Protein AF-A0AAV3UPM1-F1 (afdb_monomer_lite)

Foldseek 3Di:
DDPPDPPDDPVVVVVVPPPPDDDDQAALVRLLVLVVVVCPVVDDPPPDDPCQSSVLSHVCRVPTSDNVSSVVSSVVVSVVD

Secondary structure (DSSP, 8-state):
---------HHHHHHH-------PPPPHHHHHHHHHHHHHHHS-TTSS-TTHHHHHHHHHHHHT--HHHHHHHHHHHHH--

Structure (mmCIF, N/CA/C/O backbone):
data_AF-A0AAV3UPM1-F1
#
_entry.id   AF-A0AAV3UPM1-F1
#
loop_
_atom_site.group_PDB
_atom_site.id
_atom_site.type_symbol
_atom_site.label_atom_id
_atom_site.label_alt_id
_atom_site.label_comp_id
_atom_site.label_asym_id
_atom_site.label_entity_id
_atom_site.label_seq_id
_atom_site.pdbx_PDB_ins_code
_atom_site.Cartn_x
_atom_site.Cartn_y
_atom_site.Cartn_z
_atom_site.occupancy
_atom_site.B_iso_or_equiv
_atom_site.auth_seq_id
_atom_site.auth_comp_id
_atom_site.auth_asym_id
_atom_site.auth_atom_id
_atom_site.pdbx_PDB_model_num
ATOM 1 N N . MET A 1 1 ? 12.483 7.400 -12.090 1.00 37.38 1 MET A N 1
ATOM 2 C CA . MET A 1 1 ? 13.564 8.254 -12.632 1.00 37.38 1 MET A CA 1
ATOM 3 C C . MET A 1 1 ? 14.544 8.616 -11.511 1.00 37.38 1 MET A C 1
ATOM 5 O O . MET A 1 1 ? 14.443 9.686 -10.931 1.00 37.38 1 MET A O 1
ATOM 9 N N . ILE A 1 2 ? 15.467 7.717 -11.152 1.00 36.81 2 ILE A N 1
ATOM 10 C CA . ILE A 1 2 ? 16.625 8.063 -10.307 1.00 36.81 2 ILE A CA 1
ATOM 11 C C . ILE A 1 2 ? 17.856 7.472 -10.989 1.00 36.81 2 ILE A C 1
ATOM 13 O O . ILE A 1 2 ? 18.398 6.463 -10.566 1.00 36.81 2 ILE A O 1
ATOM 17 N N . SER A 1 3 ? 18.264 8.096 -12.092 1.00 38.72 3 SER A N 1
ATOM 18 C CA . SER A 1 3 ? 19.613 7.922 -12.619 1.00 38.72 3 SER A CA 1
ATOM 19 C C . SER A 1 3 ? 20.403 9.146 -12.173 1.00 38.72 3 SER A C 1
ATOM 21 O O . SER A 1 3 ? 20.372 10.202 -12.802 1.00 38.72 3 SER A O 1
ATOM 23 N N . ARG A 1 4 ? 21.018 9.050 -10.992 1.00 44.84 4 ARG A N 1
ATOM 24 C CA . ARG A 1 4 ? 22.069 9.978 -10.573 1.00 44.84 4 ARG A CA 1
ATOM 25 C C . ARG A 1 4 ? 23.370 9.214 -10.745 1.00 44.84 4 ARG A C 1
ATOM 27 O O . ARG A 1 4 ? 23.725 8.390 -9.914 1.00 44.84 4 ARG A O 1
ATOM 34 N N . PHE A 1 5 ? 23.989 9.447 -11.895 1.00 48.06 5 PHE A N 1
ATOM 35 C CA . PHE A 1 5 ? 25.207 8.809 -12.372 1.00 48.06 5 PHE A CA 1
ATOM 36 C C . PHE A 1 5 ? 26.322 8.948 -11.322 1.00 48.06 5 PHE A C 1
ATOM 38 O O . PHE A 1 5 ? 26.942 10.002 -11.187 1.00 48.06 5 PHE A O 1
ATOM 45 N N . VAL A 1 6 ? 26.569 7.890 -10.552 1.00 54.69 6 VAL A N 1
ATOM 46 C CA . VAL A 1 6 ? 27.848 7.722 -9.863 1.00 54.69 6 VAL A CA 1
ATOM 47 C C . VAL A 1 6 ? 28.830 7.308 -10.954 1.00 54.69 6 VAL A C 1
ATOM 49 O O . VAL A 1 6 ? 28.691 6.236 -11.541 1.00 54.69 6 VAL A O 1
ATOM 52 N N . ILE A 1 7 ? 29.796 8.164 -11.285 1.00 59.59 7 ILE A N 1
ATOM 53 C CA . ILE A 1 7 ? 30.879 7.790 -12.201 1.00 59.59 7 ILE A CA 1
ATOM 54 C C . ILE A 1 7 ? 31.780 6.802 -11.447 1.00 59.59 7 ILE A C 1
ATOM 56 O O . ILE A 1 7 ? 32.698 7.193 -10.731 1.00 59.59 7 ILE A O 1
ATOM 60 N N . LEU A 1 8 ? 31.468 5.511 -11.553 1.00 65.75 8 LEU A N 1
ATOM 61 C CA . LEU A 1 8 ? 32.284 4.423 -11.020 1.00 65.75 8 LEU A CA 1
ATOM 62 C C . LEU A 1 8 ? 33.450 4.138 -11.973 1.00 65.75 8 LEU A C 1
ATOM 64 O O . LEU A 1 8 ? 33.256 3.958 -13.176 1.00 65.75 8 LEU A O 1
ATOM 68 N N . ASN A 1 9 ? 34.667 4.101 -11.425 1.00 67.19 9 ASN A N 1
ATOM 69 C CA . ASN A 1 9 ? 35.880 3.721 -12.153 1.00 67.19 9 ASN A CA 1
ATOM 70 C C . ASN A 1 9 ? 35.748 2.276 -12.684 1.00 67.19 9 ASN A C 1
ATOM 72 O O . ASN A 1 9 ? 35.117 1.439 -12.037 1.00 67.19 9 ASN A O 1
ATOM 76 N N . ALA A 1 10 ? 36.361 1.971 -13.831 1.00 67.81 10 ALA A N 1
ATOM 77 C CA . ALA A 1 10 ? 36.224 0.710 -14.569 1.00 67.81 10 ALA A CA 1
ATOM 78 C C . ALA A 1 10 ? 36.423 -0.551 -13.704 1.00 67.81 10 ALA A C 1
ATOM 80 O O . ALA A 1 10 ? 35.706 -1.527 -13.875 1.00 67.81 10 ALA A O 1
ATOM 81 N N . ARG A 1 11 ? 37.322 -0.506 -12.710 1.00 66.62 11 ARG A N 1
ATOM 82 C CA . ARG A 1 11 ? 37.561 -1.623 -11.773 1.00 66.62 11 ARG A CA 1
ATOM 83 C C . ARG A 1 11 ? 36.406 -1.890 -10.805 1.00 66.62 11 ARG A C 1
ATOM 85 O O . ARG A 1 11 ? 36.238 -3.016 -10.358 1.00 66.62 11 ARG A O 1
ATOM 92 N N . VAL A 1 12 ? 35.635 -0.860 -10.452 1.00 62.91 12 VAL A N 1
ATOM 93 C CA . VAL A 1 12 ? 34.503 -1.006 -9.525 1.00 62.91 12 VAL A CA 1
ATOM 94 C C . VAL A 1 12 ? 33.282 -1.553 -10.255 1.00 62.91 12 VAL A C 1
ATOM 96 O O . VAL A 1 12 ? 32.577 -2.372 -9.686 1.00 62.91 12 VAL A O 1
ATOM 99 N N . LYS A 1 13 ? 33.078 -1.178 -11.526 1.00 61.88 13 LYS A N 1
ATOM 100 C CA . LYS A 1 13 ? 32.055 -1.801 -12.382 1.00 61.88 13 LYS A CA 1
ATOM 101 C C . LYS A 1 13 ? 32.320 -3.291 -12.616 1.00 61.88 13 LYS A C 1
ATOM 103 O O . LYS A 1 13 ? 31.395 -4.085 -12.532 1.00 61.88 13 LYS A O 1
ATOM 108 N N . ASP A 1 14 ? 33.582 -3.663 -12.837 1.00 62.25 14 ASP A N 1
ATOM 109 C CA . ASP A 1 14 ? 33.985 -5.054 -13.099 1.00 62.25 14 ASP A CA 1
ATOM 110 C C . ASP A 1 14 ? 33.786 -5.964 -11.872 1.00 62.25 14 ASP A C 1
ATOM 112 O O . ASP A 1 14 ? 33.362 -7.108 -11.993 1.00 62.25 14 ASP A O 1
ATOM 116 N N . SER A 1 15 ? 33.995 -5.430 -10.661 1.00 62.56 15 SER A N 1
ATOM 117 C CA . SER A 1 15 ? 33.708 -6.153 -9.414 1.00 62.56 15 SER A CA 1
ATOM 118 C C . SER A 1 15 ? 32.226 -6.154 -9.014 1.00 62.56 15 SER A C 1
ATOM 120 O O . SER A 1 15 ? 31.858 -6.944 -8.145 1.00 62.56 15 SER A O 1
ATOM 122 N N . LEU A 1 16 ? 31.395 -5.261 -9.568 1.00 67.56 16 LEU A N 1
ATOM 123 C CA . LEU A 1 16 ? 30.00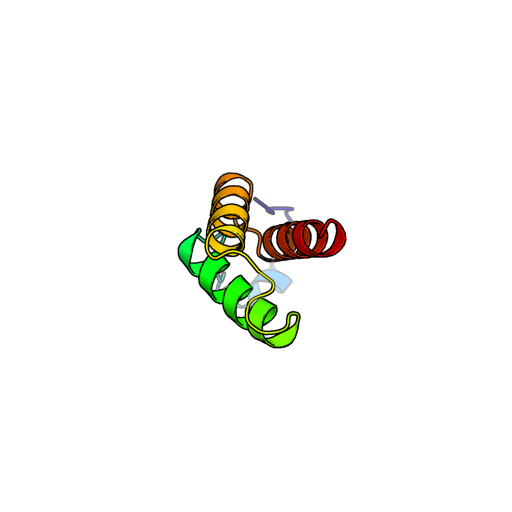1 -5.089 -9.144 1.00 67.56 16 LEU A CA 1
ATOM 124 C C . LEU A 1 16 ? 29.071 -6.168 -9.715 1.00 67.56 16 LEU A C 1
ATOM 126 O O . LEU A 1 16 ? 27.989 -6.328 -9.164 1.00 67.56 16 LEU A O 1
ATOM 130 N N . CYS A 1 17 ? 29.492 -6.920 -10.748 1.00 58.91 17 CYS A N 1
ATOM 131 C CA . CYS A 1 17 ? 28.637 -7.858 -11.491 1.00 58.91 17 CYS A CA 1
ATOM 132 C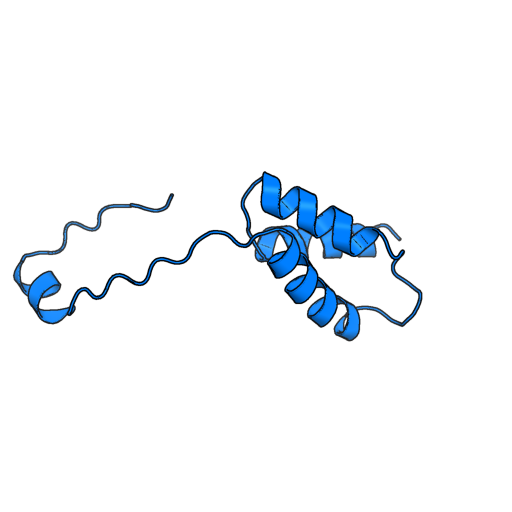 C . CYS A 1 17 ? 27.247 -7.239 -11.732 1.00 58.91 17 CYS A C 1
ATOM 134 O O . CYS A 1 17 ? 26.275 -7.614 -11.079 1.00 58.91 17 CYS A O 1
ATOM 136 N N . ASP A 1 18 ? 27.200 -6.245 -12.627 1.00 61.34 18 ASP A N 1
ATOM 137 C CA . ASP A 1 18 ? 26.033 -5.410 -12.966 1.00 61.34 18 ASP A CA 1
ATOM 138 C C . ASP A 1 18 ? 24.861 -6.237 -13.555 1.00 61.34 18 ASP A C 1
ATOM 140 O O . ASP A 1 18 ? 24.552 -6.187 -14.743 1.00 61.34 18 ASP A O 1
ATOM 144 N N . GLU A 1 19 ? 24.173 -7.014 -12.721 1.00 67.31 19 GLU A N 1
ATOM 145 C CA . GLU A 1 19 ? 22.801 -7.455 -12.974 1.00 67.31 19 GLU A CA 1
ATOM 146 C C . GLU A 1 19 ? 21.871 -6.350 -12.448 1.00 67.31 19 GLU A C 1
ATOM 148 O O . GLU A 1 19 ? 21.530 -6.289 -11.263 1.00 67.31 19 GLU A O 1
ATOM 153 N N . GLU A 1 20 ? 21.509 -5.406 -13.320 1.00 68.69 20 GLU A N 1
ATOM 154 C CA . GLU A 1 20 ? 20.654 -4.275 -12.956 1.00 68.69 20 GLU A CA 1
ATOM 155 C C . GLU A 1 20 ? 19.200 -4.741 -12.765 1.00 68.69 20 GLU A C 1
ATOM 157 O O . GLU A 1 20 ? 18.446 -4.949 -13.718 1.00 68.69 20 GLU A O 1
ATOM 162 N N . ILE A 1 21 ? 18.779 -4.901 -11.508 1.00 78.94 21 ILE A N 1
ATOM 163 C CA . ILE A 1 21 ? 17.385 -5.211 -11.177 1.00 78.94 21 ILE A CA 1
ATOM 164 C C . ILE A 1 21 ? 16.562 -3.922 -11.260 1.00 78.94 21 ILE A C 1
ATOM 166 O O . ILE A 1 21 ? 16.669 -3.031 -10.414 1.00 78.94 21 ILE A O 1
ATOM 170 N N . HIS A 1 22 ? 15.703 -3.829 -12.275 1.00 79.12 22 HIS A N 1
ATOM 171 C CA . HIS A 1 22 ? 14.782 -2.709 -12.430 1.00 79.12 22 HIS A CA 1
ATOM 172 C C . HIS A 1 22 ? 13.563 -2.864 -11.509 1.00 79.12 22 HIS A C 1
ATOM 174 O O . HIS A 1 22 ? 12.808 -3.831 -11.608 1.00 79.12 22 HIS A O 1
ATOM 180 N N . PHE A 1 23 ? 13.333 -1.870 -10.650 1.00 84.75 23 PHE A N 1
ATOM 181 C CA . PHE A 1 23 ? 12.161 -1.797 -9.777 1.00 84.75 23 PHE A CA 1
ATOM 182 C C . PHE A 1 23 ? 11.159 -0.778 -10.336 1.00 84.75 23 PHE A C 1
ATOM 184 O O . PHE A 1 23 ? 11.308 0.422 -10.076 1.00 84.75 23 PHE A O 1
ATOM 191 N N . PRO A 1 24 ? 10.154 -1.213 -11.121 1.00 89.50 24 PRO A N 1
ATOM 192 C CA . PRO A 1 24 ? 9.135 -0.304 -11.617 1.00 89.50 24 PRO A CA 1
ATOM 193 C C . PRO A 1 24 ? 8.273 0.245 -10.465 1.00 89.50 24 PRO A C 1
ATOM 195 O O . PRO A 1 24 ? 8.170 -0.385 -9.407 1.00 89.50 24 PRO A O 1
ATOM 198 N N . PRO A 1 25 ? 7.644 1.417 -10.657 1.00 93.00 25 PRO A N 1
ATOM 199 C CA . PRO A 1 25 ? 6.620 1.906 -9.741 1.00 93.00 25 PRO A CA 1
ATOM 200 C C . PRO A 1 25 ? 5.477 0.891 -9.620 1.00 93.00 25 PRO A C 1
ATOM 202 O O . PRO A 1 25 ? 5.173 0.173 -10.574 1.00 93.00 25 PRO A O 1
ATOM 205 N N . TYR A 1 26 ? 4.842 0.842 -8.449 1.00 95.75 26 TYR A N 1
ATOM 206 C CA . TYR A 1 26 ? 3.711 -0.053 -8.237 1.00 95.75 26 TYR A CA 1
ATOM 207 C C . TYR A 1 26 ? 2.478 0.435 -8.995 1.00 95.75 26 TYR A C 1
ATOM 209 O O . TYR A 1 26 ? 2.184 1.633 -9.011 1.00 95.75 26 TYR A O 1
ATOM 217 N N . ASP A 1 27 ? 1.715 -0.503 -9.546 1.00 95.81 27 ASP A N 1
ATOM 218 C CA . ASP A 1 27 ? 0.386 -0.214 -10.076 1.00 95.81 27 ASP A CA 1
ATOM 219 C C . ASP A 1 27 ? -0.668 -0.080 -8.956 1.00 95.81 27 ASP A C 1
ATOM 221 O O . ASP A 1 27 ? -0.433 -0.390 -7.781 1.00 95.81 27 ASP A O 1
ATOM 225 N N . ALA A 1 28 ? -1.871 0.369 -9.320 1.00 95.75 28 ALA A N 1
ATOM 226 C CA . ALA A 1 28 ? -2.95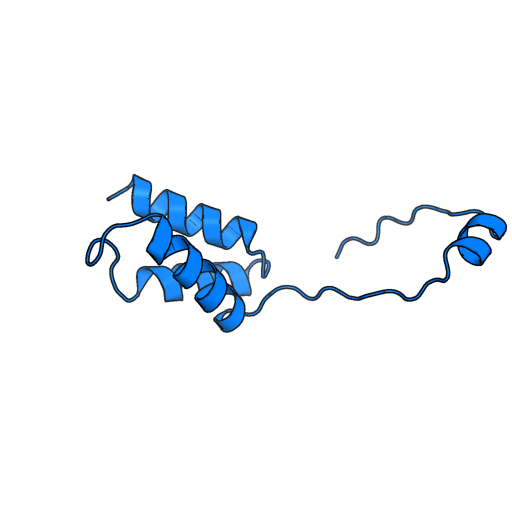9 0.584 -8.368 1.00 95.75 28 ALA A CA 1
ATOM 227 C C . ALA A 1 28 ? -3.392 -0.700 -7.638 1.00 95.75 28 ALA A C 1
ATOM 229 O O . ALA A 1 28 ? -3.744 -0.643 -6.461 1.00 95.75 28 ALA A O 1
ATOM 230 N N . ASN A 1 29 ? -3.353 -1.865 -8.290 1.00 96.69 29 ASN A N 1
ATOM 231 C CA . ASN A 1 29 ? -3.746 -3.134 -7.673 1.00 96.69 29 ASN A CA 1
ATOM 232 C C . ASN A 1 29 ? -2.691 -3.620 -6.674 1.00 96.69 29 ASN A C 1
ATOM 234 O O . ASN A 1 29 ? -3.031 -4.094 -5.588 1.00 96.69 29 ASN A O 1
ATOM 238 N N . GLN A 1 30 ? -1.412 -3.467 -7.012 1.00 96.94 30 GLN A N 1
ATOM 239 C CA . GLN A 1 30 ? -0.294 -3.762 -6.126 1.00 96.94 30 GLN A CA 1
ATOM 240 C C . GLN A 1 30 ? -0.335 -2.861 -4.890 1.00 96.94 30 GLN A C 1
ATOM 242 O O . GLN A 1 30 ? -0.264 -3.359 -3.764 1.00 96.94 30 GLN A O 1
ATOM 247 N N . LEU A 1 31 ? -0.539 -1.553 -5.080 1.00 97.00 31 LEU A N 1
ATOM 248 C CA . LEU A 1 31 ? -0.713 -0.610 -3.975 1.00 97.00 31 LEU A CA 1
ATOM 249 C C . LEU A 1 31 ? -1.931 -0.955 -3.117 1.00 97.00 31 LEU A C 1
ATOM 251 O O . LEU A 1 31 ? -1.813 -0.969 -1.893 1.00 97.00 31 LEU A O 1
ATOM 255 N N . ARG A 1 32 ? -3.058 -1.337 -3.729 1.00 96.50 32 ARG A N 1
ATOM 256 C CA . ARG A 1 32 ? -4.264 -1.769 -3.005 1.00 96.50 32 ARG A CA 1
ATOM 257 C C . ARG A 1 32 ? -3.988 -2.956 -2.095 1.00 96.50 32 ARG A C 1
ATOM 259 O O . ARG A 1 32 ? -4.390 -2.945 -0.934 1.00 96.50 32 ARG A O 1
ATOM 266 N N . ASN A 1 33 ? -3.272 -3.959 -2.596 1.00 96.75 33 ASN A N 1
ATOM 267 C CA . ASN A 1 33 ? -2.909 -5.137 -1.811 1.00 96.75 33 ASN A CA 1
ATOM 268 C C . ASN A 1 33 ? -1.975 -4.778 -0.647 1.00 96.75 33 ASN A C 1
ATOM 270 O O . ASN A 1 33 ? -2.196 -5.234 0.476 1.00 96.75 33 ASN A O 1
ATOM 274 N N . ILE A 1 34 ? -0.974 -3.926 -0.892 1.00 96.00 34 ILE A N 1
ATOM 275 C CA . ILE A 1 34 ? -0.059 -3.439 0.150 1.00 96.00 34 ILE A CA 1
ATOM 276 C C . ILE A 1 34 ? -0.835 -2.681 1.231 1.00 96.00 34 ILE A C 1
ATOM 278 O O . ILE A 1 34 ? -0.652 -2.950 2.418 1.00 96.00 34 ILE A O 1
ATOM 282 N N . LEU A 1 35 ? -1.705 -1.747 0.843 1.00 95.50 35 LEU A N 1
ATOM 283 C CA . LEU A 1 35 ? -2.489 -0.955 1.785 1.00 95.50 35 LEU A CA 1
ATOM 284 C C . LEU A 1 35 ? -3.471 -1.812 2.576 1.00 95.50 35 LEU A C 1
ATOM 286 O O . LEU A 1 35 ? -3.575 -1.617 3.781 1.00 95.50 35 LEU A O 1
ATOM 290 N N . LYS A 1 36 ? -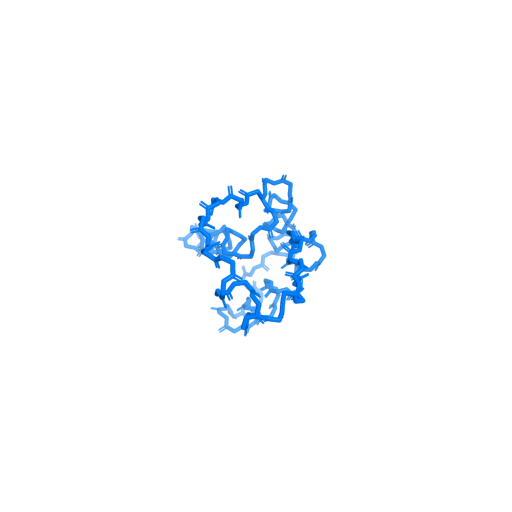4.131 -2.792 1.950 1.00 94.94 36 LYS A N 1
ATOM 291 C CA . LYS A 1 36 ? -5.061 -3.696 2.639 1.00 94.94 36 LYS A CA 1
ATOM 292 C C . LYS A 1 36 ? -4.380 -4.458 3.778 1.00 94.94 36 LYS A C 1
ATOM 294 O O . LYS A 1 36 ? -4.841 -4.393 4.912 1.00 94.94 36 LYS A O 1
ATOM 299 N N . GLN A 1 37 ? -3.221 -5.065 3.512 1.00 94.69 37 GLN A N 1
ATOM 300 C CA . GLN A 1 37 ? -2.442 -5.777 4.539 1.00 94.69 37 GLN A CA 1
ATOM 301 C C . GLN A 1 37 ? -2.005 -4.876 5.703 1.00 94.69 37 GLN A C 1
ATOM 303 O O . GLN A 1 37 ? -1.742 -5.348 6.811 1.00 94.69 37 GLN A O 1
ATOM 308 N N . ARG A 1 38 ? -1.841 -3.575 5.445 1.00 93.81 38 ARG A N 1
ATOM 309 C CA . ARG A 1 38 ? -1.445 -2.590 6.457 1.00 93.81 38 ARG A CA 1
ATOM 310 C C . ARG A 1 38 ? -2.656 -2.084 7.228 1.00 93.81 38 ARG A C 1
ATOM 312 O O . ARG A 1 38 ? -2.569 -1.970 8.445 1.00 93.81 38 ARG A O 1
ATOM 319 N N . ALA A 1 39 ? -3.769 -1.855 6.540 1.00 92.56 39 ALA A N 1
ATOM 320 C CA . ALA A 1 39 ? -5.029 -1.427 7.123 1.00 92.56 39 ALA A CA 1
ATOM 321 C C . ALA A 1 39 ? -5.573 -2.458 8.120 1.00 92.56 39 ALA A C 1
ATOM 323 O O . ALA A 1 39 ? -5.920 -2.078 9.230 1.00 92.56 39 ALA A O 1
ATOM 324 N N . GLU A 1 40 ? -5.521 -3.749 7.779 1.00 91.88 40 GLU A N 1
ATOM 325 C CA . GLU A 1 40 ? -5.922 -4.860 8.663 1.00 91.88 40 GLU A CA 1
ATOM 326 C C . GLU A 1 40 ? -5.149 -4.889 9.995 1.00 91.88 40 GLU A C 1
ATOM 328 O O . GLU A 1 40 ? -5.637 -5.409 10.991 1.00 91.88 40 GLU A O 1
ATOM 333 N N . LYS A 1 41 ? -3.930 -4.334 10.032 1.00 91.19 41 LYS A N 1
ATOM 334 C CA . LYS A 1 41 ? -3.108 -4.253 11.252 1.00 91.19 41 LYS A CA 1
ATOM 335 C C . LYS A 1 41 ? -3.237 -2.918 11.983 1.00 91.19 41 LYS A C 1
ATOM 337 O O . LYS A 1 41 ? -2.899 -2.847 13.160 1.00 91.19 41 LYS A O 1
ATOM 342 N N . ALA A 1 42 ? -3.627 -1.861 11.274 1.00 90.12 42 ALA A N 1
ATOM 343 C CA . ALA A 1 42 ? -3.631 -0.492 11.779 1.00 90.12 42 ALA A CA 1
ATOM 344 C C . ALA A 1 42 ? -5.013 -0.036 12.267 1.00 90.12 42 ALA A C 1
ATOM 346 O O . ALA A 1 42 ? -5.089 0.783 13.178 1.00 90.12 42 ALA A O 1
ATOM 347 N N . PHE A 1 43 ? -6.091 -0.566 11.685 1.00 89.00 43 PHE A N 1
ATOM 348 C CA . PHE A 1 43 ? -7.467 -0.178 11.983 1.00 89.00 43 PHE A CA 1
ATOM 349 C C . PHE A 1 43 ? -8.268 -1.362 12.525 1.00 89.00 43 PHE A C 1
ATOM 351 O O . PHE A 1 43 ? -7.934 -2.520 12.286 1.00 89.00 43 PHE A O 1
ATOM 358 N N . ARG A 1 44 ? -9.341 -1.062 13.264 1.00 87.75 44 ARG A N 1
ATOM 359 C CA . ARG A 1 44 ? -10.341 -2.065 13.651 1.00 87.75 44 ARG A CA 1
ATOM 360 C C . ARG A 1 44 ? -11.317 -2.291 12.499 1.00 87.75 44 ARG A C 1
ATOM 362 O O . ARG A 1 44 ? -11.525 -1.399 11.673 1.00 87.75 44 ARG A O 1
ATOM 369 N N . ASP A 1 45 ? -11.946 -3.459 12.494 1.00 85.38 45 ASP A N 1
ATOM 370 C CA . ASP A 1 45 ? -12.950 -3.808 11.494 1.00 85.38 45 ASP A CA 1
ATOM 371 C C . ASP A 1 45 ? -14.087 -2.778 11.457 1.00 85.38 45 ASP A C 1
ATOM 373 O O . ASP A 1 45 ? -14.588 -2.337 12.493 1.00 85.38 45 ASP A O 1
ATOM 377 N N . GLY A 1 46 ? -14.480 -2.387 10.243 1.00 83.44 46 GLY A N 1
ATOM 378 C CA . GLY A 1 46 ? -15.586 -1.459 10.001 1.00 83.44 46 GLY A CA 1
ATOM 379 C C . GLY A 1 46 ? -15.271 0.030 10.182 1.00 83.44 46 GLY A C 1
ATOM 380 O O . GLY A 1 46 ? -16.179 0.836 10.019 1.00 83.44 46 GLY A O 1
ATOM 381 N N . ILE A 1 47 ? -14.027 0.419 10.497 1.00 88.06 47 ILE A N 1
ATOM 382 C CA . ILE A 1 47 ? -13.650 1.845 10.598 1.00 88.06 47 ILE A CA 1
ATOM 383 C C . ILE A 1 47 ? -13.435 2.482 9.222 1.00 88.06 47 ILE A C 1
ATOM 385 O O . ILE A 1 47 ? -13.814 3.629 9.004 1.00 88.06 47 ILE A O 1
ATOM 389 N N . LEU A 1 48 ? -12.805 1.758 8.297 1.00 85.94 48 LEU A N 1
ATOM 390 C CA . LEU A 1 48 ? -12.545 2.267 6.955 1.00 85.94 48 LEU A CA 1
ATOM 391 C C . LEU A 1 48 ? -13.729 1.976 6.039 1.00 85.94 48 LEU A C 1
ATOM 393 O O . LEU A 1 48 ? -14.174 0.830 5.951 1.00 85.94 48 LEU A O 1
ATOM 397 N N . ASP A 1 49 ? -14.160 2.991 5.294 1.00 88.88 49 ASP A N 1
ATOM 398 C CA . ASP A 1 49 ? -15.073 2.786 4.175 1.00 88.88 49 ASP A CA 1
ATOM 399 C C . ASP A 1 49 ? -14.386 1.961 3.074 1.00 88.88 49 ASP A C 1
ATOM 401 O O . ASP A 1 49 ? -13.171 2.083 2.850 1.00 88.88 49 ASP A O 1
ATOM 405 N N . GLY A 1 50 ? -15.165 1.132 2.378 1.00 87.69 50 GLY A N 1
ATOM 406 C CA . GLY A 1 50 ? -14.683 0.182 1.375 1.00 87.69 50 GLY A CA 1
ATOM 407 C C . GLY A 1 50 ? -13.912 0.845 0.232 1.00 87.69 50 GLY A C 1
ATOM 408 O O . GLY A 1 50 ? -12.972 0.247 -0.298 1.00 87.69 50 GLY A O 1
ATOM 409 N N . ASP A 1 51 ? -14.235 2.102 -0.074 1.00 92.12 51 ASP A N 1
ATOM 410 C CA . ASP A 1 51 ? -13.620 2.871 -1.158 1.00 92.12 51 ASP A CA 1
ATOM 411 C C . ASP A 1 51 ? -12.336 3.607 -0.744 1.00 92.12 51 ASP A C 1
ATOM 413 O O . ASP A 1 51 ? -11.537 3.995 -1.601 1.00 92.12 51 ASP A O 1
ATOM 417 N N . THR A 1 52 ? -12.051 3.719 0.559 1.00 93.12 52 THR A N 1
ATOM 418 C CA . THR A 1 52 ? -10.883 4.454 1.084 1.00 93.12 52 THR A CA 1
ATOM 419 C C . THR A 1 52 ? -9.563 3.913 0.530 1.00 93.12 52 THR A C 1
ATOM 421 O O . THR A 1 52 ? -8.702 4.660 0.054 1.00 93.12 52 THR A O 1
ATOM 424 N N . ILE A 1 53 ? -9.394 2.588 0.578 1.00 94.38 53 ILE A N 1
ATOM 425 C CA . ILE A 1 53 ? -8.174 1.909 0.127 1.00 94.38 53 ILE A CA 1
ATOM 426 C C . ILE A 1 53 ? -8.047 1.957 -1.409 1.00 94.38 53 ILE A C 1
ATOM 428 O O . ILE A 1 53 ? -6.964 2.324 -1.883 1.00 94.38 53 ILE A O 1
ATOM 432 N N . PRO A 1 54 ? -9.091 1.631 -2.204 1.00 95.31 54 PRO A N 1
ATOM 433 C CA . PRO A 1 54 ? -9.087 1.839 -3.652 1.00 95.31 54 PRO A CA 1
ATOM 434 C C . PRO A 1 54 ? -8.693 3.258 -4.069 1.00 95.31 54 PRO A C 1
ATOM 436 O O . PRO A 1 54 ? -7.799 3.404 -4.904 1.00 95.31 54 PRO A O 1
ATOM 439 N N . LEU A 1 55 ? -9.277 4.288 -3.447 1.00 94.50 55 LEU A N 1
ATOM 440 C CA . LEU A 1 55 ? -8.989 5.687 -3.768 1.00 94.50 55 LEU A CA 1
ATOM 441 C C . LEU A 1 55 ? -7.525 6.042 -3.490 1.00 94.50 55 LEU A C 1
ATOM 443 O O . LEU A 1 55 ? -6.825 6.506 -4.389 1.00 94.50 55 LEU A O 1
ATOM 447 N N . CYS A 1 56 ? -7.016 5.752 -2.287 1.00 94.00 56 CYS A N 1
ATOM 448 C CA . CYS A 1 56 ? -5.615 6.031 -1.940 1.00 94.00 56 CYS A CA 1
ATOM 449 C C . CYS A 1 56 ? -4.623 5.335 -2.888 1.00 94.00 56 CYS A C 1
ATOM 451 O O . CYS A 1 56 ? -3.560 5.881 -3.202 1.00 94.00 56 CYS A O 1
ATOM 453 N N . SER A 1 57 ? -4.974 4.128 -3.338 1.00 96.00 57 SER A N 1
ATOM 454 C CA . SER A 1 57 ? -4.152 3.327 -4.248 1.00 96.00 57 SER A CA 1
ATOM 455 C C . SER A 1 57 ? -4.145 3.901 -5.661 1.00 96.00 57 SER A C 1
ATOM 457 O O . SER A 1 57 ? -3.076 4.009 -6.254 1.00 96.00 57 SER A O 1
ATOM 459 N N . ALA A 1 58 ? -5.312 4.298 -6.176 1.00 95.69 58 ALA A N 1
ATOM 460 C CA . ALA A 1 58 ? -5.451 4.899 -7.497 1.00 95.69 58 ALA A CA 1
ATOM 461 C C . ALA A 1 58 ? -4.673 6.218 -7.597 1.00 95.69 58 ALA A C 1
ATOM 463 O O . ALA A 1 58 ? -3.810 6.340 -8.463 1.00 95.69 58 ALA A O 1
ATOM 464 N N . PHE A 1 59 ? -4.878 7.141 -6.649 1.00 94.56 59 PHE A N 1
ATOM 465 C CA . PHE A 1 59 ? -4.160 8.423 -6.625 1.00 94.56 59 PHE A CA 1
ATOM 466 C C . PHE A 1 59 ? -2.641 8.241 -6.546 1.00 94.56 59 PHE A C 1
ATOM 468 O O . PHE A 1 59 ? -1.883 8.904 -7.247 1.00 94.56 59 PHE A O 1
ATOM 475 N N . SER A 1 60 ? -2.175 7.304 -5.719 1.00 93.88 60 SER A N 1
ATOM 476 C CA . SER A 1 60 ? -0.736 7.072 -5.577 1.00 93.88 60 SER A CA 1
ATOM 477 C C . SER A 1 60 ? -0.124 6.407 -6.805 1.00 93.88 60 SER A C 1
ATOM 479 O O . SER A 1 60 ? 1.021 6.710 -7.130 1.00 93.88 60 SER A O 1
ATOM 481 N N . ALA A 1 61 ? -0.855 5.509 -7.472 1.00 95.06 61 ALA A N 1
ATOM 482 C CA . ALA A 1 61 ? -0.416 4.881 -8.715 1.00 95.06 61 ALA A CA 1
ATOM 483 C C . ALA A 1 61 ? -0.318 5.892 -9.861 1.00 95.06 61 ALA A C 1
ATOM 485 O O . ALA A 1 61 ? 0.642 5.835 -10.623 1.00 95.06 61 ALA A O 1
ATOM 486 N N . GLU A 1 62 ? -1.271 6.823 -9.946 1.00 94.06 62 GLU A N 1
ATOM 487 C CA . GLU A 1 62 ? -1.285 7.886 -10.953 1.00 94.06 62 GLU A CA 1
ATOM 488 C C . GLU A 1 62 ? -0.121 8.870 -10.770 1.00 94.06 62 GLU A C 1
ATOM 490 O O . GLU A 1 62 ? 0.555 9.207 -11.739 1.00 94.06 62 GLU A O 1
ATOM 495 N N . GLU A 1 63 ? 0.164 9.298 -9.536 1.00 91.38 63 GLU A N 1
ATOM 496 C CA . GLU A 1 63 ? 1.213 10.295 -9.297 1.00 91.38 63 GLU A CA 1
ATOM 497 C C . GLU A 1 63 ? 2.636 9.720 -9.321 1.00 91.38 63 GLU A C 1
ATOM 499 O O . GLU A 1 63 ? 3.546 10.332 -9.883 1.00 91.38 63 GLU A O 1
ATOM 504 N N . SER A 1 64 ? 2.880 8.584 -8.656 1.00 90.38 64 SER A N 1
ATOM 505 C CA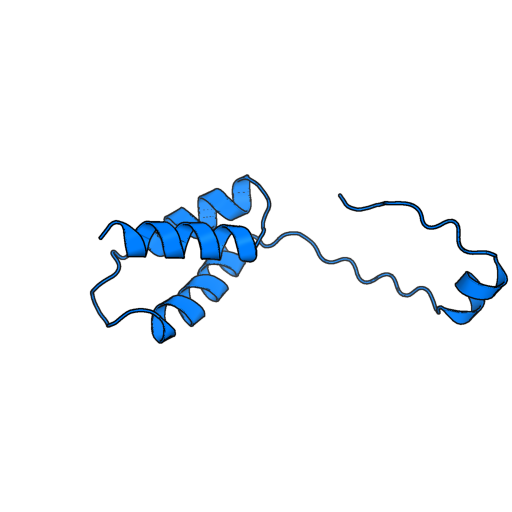 . SER A 1 64 ? 4.257 8.103 -8.443 1.00 90.38 64 SER A CA 1
ATOM 506 C C . SER A 1 64 ? 4.446 6.588 -8.382 1.00 90.38 64 SER A C 1
ATOM 508 O O . SER A 1 64 ? 5.585 6.118 -8.426 1.00 90.38 64 SER A O 1
ATOM 510 N N . GLY A 1 65 ? 3.372 5.817 -8.205 1.00 90.44 65 GLY A N 1
ATOM 511 C CA . GLY A 1 65 ? 3.412 4.397 -7.847 1.00 90.44 65 GLY A CA 1
ATOM 512 C C . GLY A 1 65 ? 4.151 4.106 -6.539 1.00 90.44 65 GLY A C 1
ATOM 513 O O . GLY A 1 65 ? 4.659 3.003 -6.333 1.00 90.44 65 GLY A O 1
ATOM 514 N N . SER A 1 66 ? 4.269 5.094 -5.646 1.00 94.00 66 SER A N 1
ATOM 515 C CA . SER A 1 66 ? 5.004 4.959 -4.389 1.00 94.00 66 SER A CA 1
ATOM 516 C C . SER A 1 66 ? 4.125 4.411 -3.269 1.00 94.00 66 SER A C 1
ATOM 518 O O . SER A 1 66 ? 3.221 5.082 -2.768 1.00 94.00 66 SER A O 1
ATOM 520 N N . ALA A 1 67 ? 4.483 3.232 -2.755 1.00 93.69 67 ALA A N 1
ATOM 521 C CA . ALA A 1 67 ? 3.836 2.645 -1.579 1.00 93.69 67 ALA A CA 1
ATOM 522 C C . ALA A 1 67 ? 3.953 3.524 -0.321 1.00 93.69 67 ALA A C 1
ATOM 524 O O . ALA A 1 67 ? 3.066 3.527 0.531 1.00 93.69 67 ALA A O 1
ATOM 525 N N . ARG A 1 68 ? 5.033 4.312 -0.206 1.00 94.56 68 ARG A N 1
ATOM 526 C CA . ARG A 1 68 ? 5.206 5.263 0.904 1.00 94.56 68 ARG A CA 1
ATOM 527 C C . ARG A 1 68 ? 4.184 6.393 0.839 1.00 94.56 68 ARG A C 1
ATOM 529 O O . ARG A 1 68 ? 3.659 6.799 1.872 1.00 94.56 68 ARG A O 1
ATOM 536 N N . GLN A 1 69 ? 3.904 6.893 -0.361 1.00 93.88 69 GLN A N 1
ATOM 537 C CA . GLN A 1 69 ? 2.906 7.937 -0.562 1.00 93.88 69 GLN A CA 1
ATOM 538 C C . GLN A 1 69 ? 1.495 7.407 -0.293 1.00 93.88 69 GLN A C 1
ATOM 540 O O . GLN A 1 69 ? 0.758 8.028 0.469 1.00 93.88 69 GLN A O 1
ATOM 545 N N . ALA A 1 70 ? 1.181 6.221 -0.815 1.00 94.94 70 ALA A N 1
ATOM 546 C CA . ALA A 1 70 ? -0.072 5.520 -0.555 1.00 94.94 70 ALA A CA 1
ATOM 547 C C . ALA A 1 70 ? -0.349 5.362 0.946 1.00 94.94 70 ALA A C 1
ATOM 549 O O . ALA A 1 70 ? -1.431 5.699 1.425 1.00 94.94 70 ALA A O 1
ATOM 550 N N . LEU A 1 71 ? 0.654 4.925 1.714 1.00 94.81 71 LEU A N 1
ATOM 551 C CA . LEU A 1 71 ? 0.541 4.802 3.169 1.00 94.81 71 LEU A CA 1
ATOM 552 C C . LEU A 1 71 ? 0.329 6.148 3.863 1.00 94.81 71 LEU A C 1
ATOM 554 O O . LEU A 1 71 ? -0.426 6.227 4.826 1.00 94.81 71 LEU A O 1
ATOM 558 N N . LYS A 1 72 ? 0.969 7.214 3.373 1.00 94.50 72 LYS A N 1
ATOM 559 C CA . LYS A 1 72 ? 0.789 8.564 3.915 1.00 94.50 72 LYS A CA 1
ATOM 560 C C . LYS A 1 72 ? -0.626 9.093 3.674 1.00 94.50 72 LYS A C 1
ATOM 562 O O . LYS A 1 72 ? -1.162 9.762 4.552 1.00 94.50 72 LYS A O 1
ATOM 567 N N . LEU A 1 73 ? -1.220 8.808 2.514 1.00 92.75 73 LEU A N 1
ATOM 568 C CA . LEU A 1 73 ? -2.615 9.156 2.230 1.00 92.75 73 LEU A CA 1
ATOM 569 C C . LEU A 1 73 ? -3.569 8.390 3.147 1.00 92.75 73 LEU A C 1
ATOM 571 O O . LEU A 1 73 ? -4.407 9.014 3.790 1.00 92.75 73 LEU A O 1
ATOM 575 N N . LEU A 1 74 ? -3.372 7.076 3.285 1.00 92.38 74 LEU A N 1
ATOM 576 C CA . LEU A 1 74 ? -4.179 6.246 4.180 1.00 92.38 74 LEU A CA 1
ATOM 577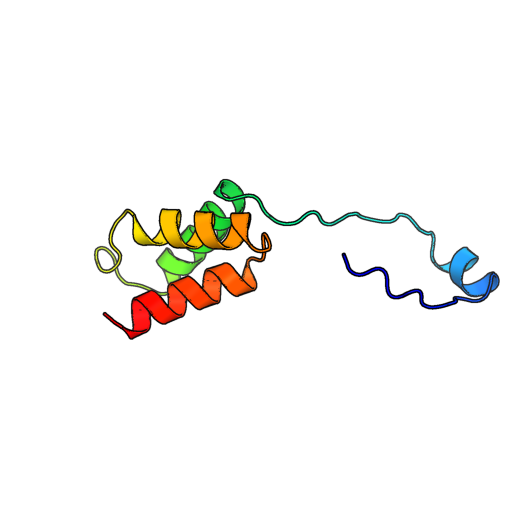 C C . LEU A 1 74 ? -4.081 6.712 5.643 1.00 92.38 74 LEU A C 1
ATOM 579 O O . LEU A 1 74 ? -5.091 6.785 6.334 1.00 92.38 74 LEU A O 1
ATOM 583 N N . TYR A 1 75 ? -2.879 7.074 6.102 1.00 92.12 75 TYR A N 1
ATOM 584 C CA . TYR A 1 75 ? -2.666 7.632 7.439 1.00 92.12 75 TYR A CA 1
ATOM 585 C C . TYR A 1 75 ? -3.453 8.932 7.644 1.00 92.12 75 TYR A C 1
ATOM 587 O O . TYR A 1 75 ? -4.177 9.058 8.622 1.00 92.12 75 TYR A O 1
ATOM 595 N N . LYS A 1 76 ? -3.355 9.881 6.704 1.00 90.81 76 LYS A N 1
ATOM 596 C CA . LYS A 1 76 ? -4.092 11.151 6.788 1.00 90.81 76 LYS A CA 1
ATOM 597 C C . LYS A 1 76 ? -5.606 10.955 6.762 1.00 90.81 76 LYS A C 1
ATOM 599 O O . LYS A 1 76 ? -6.308 11.678 7.452 1.00 90.81 76 LYS A O 1
ATOM 604 N N . ALA A 1 77 ? -6.096 10.007 5.964 1.00 87.06 77 ALA A N 1
ATOM 605 C CA . ALA A 1 77 ? -7.518 9.686 5.917 1.00 87.06 77 ALA A CA 1
ATOM 606 C C . ALA A 1 77 ? -8.016 9.146 7.267 1.00 87.06 77 ALA A C 1
ATOM 608 O O . ALA A 1 77 ? -9.090 9.530 7.709 1.00 87.06 77 ALA A O 1
ATOM 609 N N . GLY A 1 78 ? -7.215 8.309 7.935 1.00 85.75 78 GLY A N 1
ATOM 610 C CA . GLY A 1 78 ? -7.533 7.796 9.269 1.00 85.75 78 GLY A CA 1
ATOM 611 C C . GLY A 1 78 ? -7.390 8.817 10.403 1.00 85.75 78 GLY A C 1
ATOM 612 O O . GLY A 1 78 ? -8.077 8.682 11.402 1.00 85.75 78 GLY A O 1
ATOM 613 N N . ASP A 1 79 ? -6.518 9.819 10.265 1.00 85.94 79 ASP A N 1
ATOM 614 C CA . ASP A 1 79 ? -6.306 10.886 11.265 1.00 85.94 79 ASP A CA 1
ATOM 615 C C . ASP A 1 79 ? -7.427 11.944 11.263 1.00 85.94 79 ASP A C 1
ATOM 617 O O . ASP A 1 79 ? -7.635 12.648 12.246 1.00 85.94 79 ASP A O 1
ATOM 621 N N . LEU A 1 80 ? -8.145 12.075 10.143 1.00 78.25 80 LEU A N 1
ATOM 622 C CA . LEU A 1 80 ? -9.253 13.024 9.970 1.00 78.25 80 LEU A CA 1
ATOM 623 C C . LEU A 1 80 ? -10.630 12.453 10.353 1.00 78.25 80 LEU A C 1
ATOM 625 O O . LEU A 1 80 ? -11.607 13.203 10.323 1.00 78.25 80 LEU A O 1
ATOM 629 N N . ALA A 1 81 ? -10.712 11.154 10.647 1.00 66.44 81 ALA A N 1
ATOM 630 C CA . ALA A 1 81 ? -11.940 10.431 10.980 1.00 66.44 81 ALA A CA 1
ATOM 631 C C . ALA A 1 81 ? -12.121 10.306 12.500 1.00 66.44 81 ALA A C 1
ATOM 633 O O . ALA A 1 81 ? -13.279 10.439 12.956 1.00 66.44 81 ALA A O 1
#

pLDDT: mean 83.1, std 16.01, range [36.81, 97.0]

Organism: NCBI:txid1008152

Sequence (81 aa):
MISRFVILNARVKDSLCDEEIHFPPYDANQLRNILKQRAEKAFRDGILDGDTIPLCSAFSAEESGSARQALKLLYKAGDLA

Radius of gyration: 17.99 Å; chains: 1; bounding box: 53×21×28 Å

InterPro domains:
  IPR027417 P-loop containing nucleoside triphosphate hydrolase [SSF52540] (15-80)
  IPR050311 Origin recognition complex 1/Cell division control protein 6 [PTHR10763] (7-81)
  IPR055237 Cdc6, AAA+ ATPase-type lid domain [PF22703] (32-81)